Protein 3RY0 (pdb70)

CATH classification: 3.30.429.10

Solvent-accessible surface area: 7923 Å² total; per-residue (Å²): 29,53,0,101,1,34,3,47,90,77,78,39,105,134,49,35,71,43,0,18,117,16,0,24,35,10,0,64,133,29,13,55,12,87,80,151,42,15,156,39,75,45,65,81,27,27,28,104,182,42,126,70,75,66,95,12,18,28,97,93,142,84,76,116,166,30,73,4,109,0,24,2,45,82,77,76,41,112,131,51,48,70,37,0,20,133,23,0,17,48,9,0,71,134,30,11,59,8,90,70,160,42,15,161,42,101,42,71,70,20,31,22,106,180,62,119,72,77,68,98,10,21,27,88,104,161,93,102

InterPro domains:
  IPR004370 4-oxalocrotonate tautomerase-like domain [PF01361] (2-60)
  IPR014347 Tautomerase/MIF superfamily [G3DSA:3.30.429.10] (2-66)
  IPR014347 Tautomerase/MIF superfamily [SSF55331] (2-62)

Organism: Streptomyces achromogenes (NCBI:txid67255)

Sequence (128 aa):
PLIRVTLLEGRSPQEVAALGEALTAAAHETLGTPVEAVRVIVEETPPERWFVGGRSVAERRASPSPLIRVTLLEGRSPQEVAALGEALTAAAHETLGTPVEAVRVIVEETPPERWFVGGRSVAERRAS

Nearest PDB structures (foldseek):
  3ry0-assembly1_A  TM=1.016E+00  e=5.416E-13  Streptomyces achromogenes
  8t9o-assemb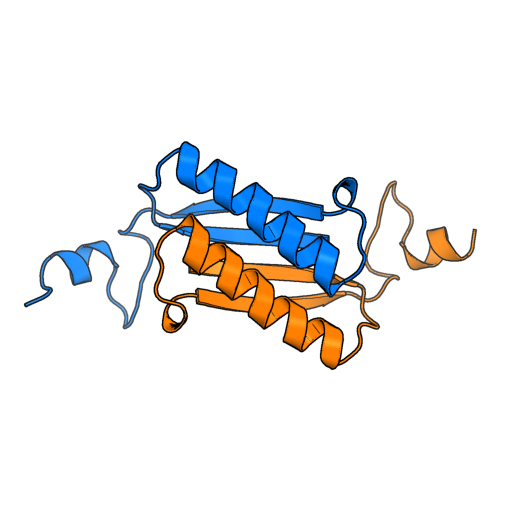ly2_J  TM=9.782E-01  e=1.112E-06  Herbaspirillum
  4fdx-assembly1_B  TM=9.982E-01  e=2.690E-06  Methylibium petroleiphilum PM1
  6ogm-assembly2_G  TM=9.921E-01  e=1.916E-06  Burkholderia lata
  8t9o-assembly1_A  TM=9.929E-01  e=3.298E-06  Herbaspirillum

B-factor: mean 21.15, std 10.04, range [8.83, 83.64]

Structure (mmCIF, N/CA/C/O backbone):
data_3RY0
#
_entry.id   3RY0
#
_cell.length_a   117.637
_cell.length_b   117.637
_cell.length_c   117.637
_cell.angle_alpha   90.00
_cell.angle_beta   90.00
_cell.angle_gamma   90.00
#
_symmetry.space_group_name_H-M   'I 41 3 2'
#
loop_
_entity.id
_entity.type
_entity.pdbx_description
1 polymer 'Putative tautomerase'
2 water water
#
loop_
_atom_site.group_PDB
_atom_site.id
_atom_site.type_symbol
_atom_site.label_atom_id
_atom_site.label_alt_id
_atom_site.label_comp_id
_atom_site.label_asym_id
_atom_site.label_entity_id
_atom_site.label_seq_id
_atom_site.pdbx_PDB_ins_code
_atom_site.Cartn_x
_atom_site.Cartn_y
_atom_site.Cartn_z
_atom_site.occupancy
_atom_site.B_iso_or_equiv
_atom_site.auth_seq_id
_atom_site.auth_comp_id
_atom_site.auth_asym_id
_atom_site.auth_atom_id
_atom_site.pdbx_PDB_model_num
ATOM 1 N N . PRO A 1 1 ? -4.785 15.556 0.740 1.00 19.24 1 PRO A N 1
ATOM 2 C CA . PRO A 1 1 ? -4.343 14.304 1.456 1.00 17.01 1 PRO A CA 1
ATOM 3 C C . PRO A 1 1 ? -4.851 13.061 0.750 1.00 14.16 1 PRO A C 1
ATOM 4 O O . PRO A 1 1 ? -5.824 13.100 -0.034 1.00 15.14 1 PRO A O 1
ATOM 8 N N . LEU A 1 2 ? -4.249 11.894 1.041 1.00 12.17 2 LEU A N 1
ATOM 9 C CA . LEU A 1 2 ? -4.585 10.622 0.490 1.00 12.31 2 LEU A CA 1
ATOM 10 C C . LEU A 1 2 ? -5.061 9.695 1.571 1.00 12.43 2 LEU A C 1
ATOM 11 O O . LEU A 1 2 ? -4.332 9.485 2.570 1.00 14.21 2 LEU A O 1
ATOM 16 N N . ILE A 1 3 ? -6.215 9.140 1.397 1.00 9.74 3 ILE A N 1
ATOM 17 C CA . ILE A 1 3 ? -6.779 8.202 2.376 1.00 11.29 3 ILE A CA 1
ATOM 18 C C . ILE A 1 3 ? -6.886 6.817 1.735 1.00 11.81 3 ILE A C 1
ATOM 19 O O . ILE A 1 3 ? -7.618 6.662 0.725 1.00 13.84 3 ILE A O 1
ATOM 24 N N . ARG A 1 4 ? -6.164 5.821 2.229 1.00 11.03 4 ARG A N 1
ATOM 25 C CA . ARG A 1 4 ? -6.206 4.473 1.640 1.00 11.08 4 ARG A CA 1
ATOM 26 C C . ARG A 1 4 ? -6.912 3.611 2.648 1.00 11.21 4 ARG A C 1
ATOM 27 O O . ARG A 1 4 ? -6.416 3.459 3.777 1.00 12.22 4 ARG A O 1
ATOM 35 N N . VAL A 1 5 ? -8.004 2.976 2.236 1.00 11.21 5 VAL A N 1
ATOM 36 C CA . VAL A 1 5 ? -8.777 2.151 3.147 1.00 11.44 5 VAL A CA 1
ATOM 37 C C . VAL A 1 5 ? -8.586 0.698 2.737 1.00 11.81 5 VAL A C 1
ATOM 38 O O . VAL A 1 5 ? -8.697 0.363 1.522 1.00 14.36 5 VAL A O 1
ATOM 42 N N . THR A 1 6 ? -8.364 -0.177 3.719 1.00 12.01 6 THR A N 1
ATOM 43 C CA . THR A 1 6 ? -8.337 -1.605 3.411 1.00 11.91 6 THR A CA 1
ATOM 44 C C . THR A 1 6 ? -9.541 -2.269 4.140 1.00 11.81 6 THR A C 1
ATOM 45 O O . THR A 1 6 ? -9.620 -2.166 5.358 1.00 11.18 6 THR A O 1
ATOM 49 N N . LEU A 1 7 ? -10.380 -2.896 3.350 1.00 13.94 7 LEU A N 1
ATOM 50 C CA . LEU A 1 7 ? -11.621 -3.516 3.845 1.00 14.84 7 LEU A CA 1
ATOM 51 C C . LEU A 1 7 ? -11.683 -4.907 3.460 1.00 15.87 7 LEU A C 1
ATOM 52 O O . LEU A 1 7 ? -11.190 -5.237 2.421 1.00 14.91 7 LEU A O 1
ATOM 57 N N . LEU A 1 8 ? -12.375 -5.771 4.203 1.00 15.47 8 LEU A N 1
ATOM 58 C CA . LEU A 1 8 ? -12.728 -7.104 3.658 1.00 16.00 8 LEU A CA 1
ATOM 59 C C . LEU A 1 8 ? -13.671 -7.001 2.521 1.00 19.61 8 LEU A C 1
ATOM 60 O O . LEU A 1 8 ? -14.617 -6.123 2.558 1.00 19.85 8 LEU A O 1
ATOM 65 N N . GLU A 1 9 ? -13.538 -7.912 1.565 1.00 19.52 9 GLU A N 1
ATOM 66 C CA . GLU A 1 9 ? -14.531 -8.135 0.524 1.00 21.94 9 GLU A CA 1
ATOM 67 C C . GLU A 1 9 ? -15.929 -8.31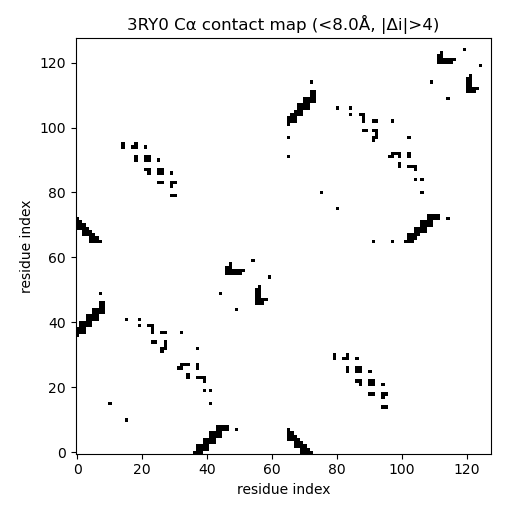0 1.110 1.00 23.53 9 GLU A C 1
ATOM 68 O O . GLU A 1 9 ? -16.135 -8.784 2.205 1.00 23.76 9 GLU A O 1
ATOM 74 N N . GLY A 1 10 ? -16.859 -7.886 0.268 1.00 25.32 10 GLY A N 1
ATOM 75 C CA . GLY A 1 10 ? -18.247 -8.187 0.463 1.00 28.64 10 GLY A CA 1
ATOM 76 C C . GLY A 1 10 ? -19.076 -6.983 0.874 1.00 28.35 10 GLY A C 1
ATOM 77 O O . GLY A 1 10 ? -20.236 -7.193 1.287 1.00 30.06 10 GLY A O 1
ATOM 78 N N . ARG A 1 11 ? -18.542 -5.747 0.844 1.00 28.59 11 ARG A N 1
ATOM 79 C CA . ARG A 1 11 ? -19.403 -4.585 1.228 1.00 28.00 11 ARG A CA 1
ATOM 80 C C . ARG A 1 11 ? -20.209 -4.238 0.035 1.00 23.91 11 ARG A C 1
ATOM 81 O O . ARG A 1 11 ? -19.794 -4.449 -1.116 1.00 25.97 11 ARG A O 1
ATOM 89 N N . SER A 1 12 ? -21.378 -3.633 0.241 1.00 22.49 12 SER A N 1
ATOM 90 C CA . SER A 1 12 ? -22.142 -3.298 -0.908 1.00 20.92 12 SER A CA 1
ATOM 91 C C . SER A 1 12 ? -21.564 -2.087 -1.626 1.00 20.85 12 SER A C 1
ATOM 92 O O . SER A 1 12 ? -20.839 -1.238 -0.990 1.00 18.62 12 SER A O 1
ATOM 95 N N . PRO A 1 13 ? -21.919 -1.940 -2.878 1.00 21.84 13 PRO A N 1
ATOM 96 C CA . PRO A 1 13 ? -21.513 -0.738 -3.597 1.00 21.57 13 PRO A CA 1
ATOM 97 C C . PRO A 1 13 ? -22.011 0.532 -2.893 1.00 20.72 13 PRO A C 1
ATOM 98 O O . PRO A 1 13 ? -21.333 1.575 -2.855 1.00 19.05 13 PRO A O 1
ATOM 102 N N . GLN A 1 14 ? -23.182 0.479 -2.273 1.00 18.93 14 GLN A N 1
ATOM 103 C CA . GLN A 1 14 ? -23.727 1.699 -1.702 1.00 20.22 14 GLN A CA 1
ATOM 104 C C . GLN A 1 14 ? -22.917 2.069 -0.448 1.00 15.91 14 GLN A C 1
ATOM 105 O O . GLN A 1 14 ? -22.686 3.227 -0.165 1.00 15.89 14 GLN A O 1
ATOM 111 N N . GLU A 1 15 ? -22.527 1.065 0.354 1.00 15.98 15 GLU A N 1
ATOM 112 C CA . GLU A 1 15 ? -21.748 1.316 1.541 1.00 14.38 15 GLU A CA 1
ATOM 113 C C . G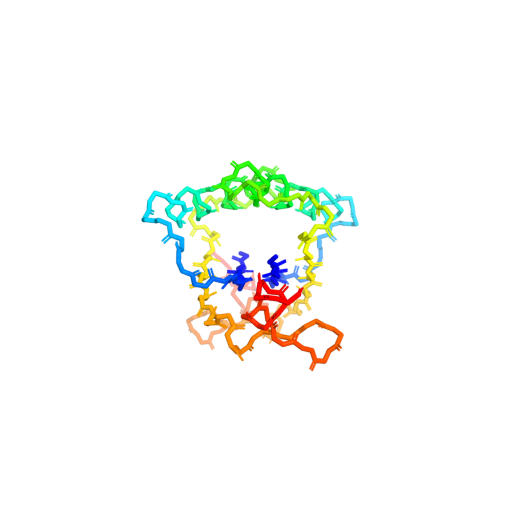LU A 1 15 ? -20.362 1.896 1.121 1.00 14.27 15 GLU A C 1
ATOM 114 O O . GLU A 1 15 ? -19.896 2.814 1.791 1.00 14.54 15 GLU A O 1
ATOM 120 N N . VAL A 1 16 ? -19.753 1.322 0.077 1.00 14.00 16 VAL A N 1
ATOM 121 C CA . VAL A 1 16 ? -18.388 1.824 -0.343 1.00 15.42 16 VAL A CA 1
ATOM 122 C C . VAL A 1 16 ? -18.542 3.278 -0.804 1.00 14.27 16 VAL A C 1
ATOM 123 O O . VAL A 1 16 ? -17.716 4.099 -0.413 1.00 12.65 16 VAL A O 1
ATOM 127 N N . ALA A 1 17 ? -19.604 3.628 -1.571 1.00 13.19 17 ALA A N 1
ATOM 128 C CA . ALA A 1 17 ? -19.760 4.995 -2.022 1.00 12.60 17 ALA A CA 1
ATOM 129 C C . ALA A 1 17 ? -20.006 5.971 -0.811 1.00 12.88 17 ALA A C 1
ATOM 130 O O . ALA A 1 17 ? -19.472 7.057 -0.728 1.00 12.63 17 ALA A O 1
ATOM 132 N N . ALA A 1 18 ? -20.797 5.510 0.155 1.00 12.95 18 ALA A N 1
ATOM 133 C CA . ALA A 1 18 ? -21.043 6.315 1.336 1.00 13.15 18 ALA A CA 1
ATOM 134 C C . ALA A 1 18 ? -19.790 6.491 2.173 1.00 10.90 18 ALA A C 1
ATOM 135 O O . ALA A 1 18 ? -19.534 7.587 2.694 1.00 12.86 18 ALA A O 1
ATOM 137 N N . LEU A 1 19 ? -18.959 5.438 2.283 1.00 11.51 19 LEU A N 1
ATOM 138 C CA . LEU A 1 19 ? -17.677 5.571 3.002 1.00 10.86 19 LEU A CA 1
ATOM 139 C C . LEU A 1 19 ? -16.747 6.628 2.355 1.00 10.24 19 LEU A C 1
ATOM 140 O O . LEU A 1 19 ? -16.135 7.403 3.058 1.00 10.73 19 LEU A O 1
ATOM 145 N N . GLY A 1 20 ? -16.634 6.560 1.014 1.00 11.02 20 GLY A N 1
ATOM 146 C CA . GLY A 1 20 ? -15.786 7.528 0.350 1.00 11.17 20 GLY A CA 1
ATOM 147 C C . GLY A 1 20 ? -16.201 8.959 0.663 1.00 10.73 20 GLY A C 1
ATOM 148 O O . GLY A 1 20 ? -15.380 9.817 0.888 1.00 11.46 20 GLY A O 1
ATOM 149 N N . GLU A 1 21 ? -17.517 9.203 0.581 1.00 12.28 21 GLU A N 1
ATOM 150 C CA . GLU A 1 21 ? -18.006 10.536 0.919 1.00 13.19 21 GLU A CA 1
ATOM 151 C C . GLU A 1 21 ? -17.784 10.940 2.362 1.00 12.86 21 GLU A C 1
ATOM 152 O O . GLU A 1 21 ? -17.293 12.048 2.633 1.00 13.23 21 GLU A O 1
ATOM 158 N N . ALA A 1 22 ? -18.024 10.004 3.281 1.00 11.75 22 ALA A N 1
ATOM 159 C CA . ALA A 1 22 ? -17.908 10.346 4.675 1.00 11.74 22 ALA A CA 1
ATOM 160 C C . ALA A 1 22 ? -16.511 10.526 5.196 1.00 11.49 22 ALA A C 1
ATOM 161 O O . ALA A 1 22 ? -16.191 11.417 5.993 1.00 11.47 22 ALA A O 1
ATOM 163 N N . LEU A 1 23 ? -15.579 9.724 4.630 1.00 10.70 23 LEU A N 1
ATOM 164 C CA . LEU A 1 23 ? -14.152 9.949 4.983 1.00 11.89 23 LEU A CA 1
ATOM 165 C C . LEU A 1 23 ? -13.638 11.288 4.463 1.00 10.27 23 LEU A C 1
ATOM 166 O O . LEU A 1 23 ? -12.894 11.981 5.133 1.00 11.14 23 LEU A O 1
ATOM 171 N N . THR A 1 24 ? -14.154 11.637 3.300 1.00 10.93 24 THR A N 1
ATOM 172 C CA . THR A 1 24 ? -13.782 12.936 2.697 1.00 12.33 24 THR A CA 1
ATOM 173 C C . THR A 1 24 ? -14.338 14.100 3.551 1.00 11.70 24 THR A C 1
ATOM 174 O O . THR A 1 24 ? -13.578 15.041 3.799 1.00 12.73 24 THR A O 1
ATOM 178 N N . ALA A 1 25 ? -15.615 13.975 3.997 1.00 11.79 25 ALA A N 1
ATOM 179 C CA . ALA A 1 25 ? -16.155 15.050 4.860 1.00 11.77 25 ALA A CA 1
ATOM 180 C C . ALA A 1 25 ? -15.383 15.164 6.145 1.00 13.08 25 ALA A C 1
ATOM 181 O O . ALA A 1 25 ? -15.041 16.284 6.592 1.00 13.05 25 ALA A O 1
ATOM 183 N N . ALA A 1 26 ? -14.948 14.046 6.708 1.00 12.42 26 ALA A N 1
ATOM 184 C CA . ALA A 1 26 ? -14.209 14.052 7.949 1.00 13.33 26 ALA A CA 1
ATOM 185 C C . ALA A 1 26 ? -12.891 14.760 7.749 1.00 15.19 26 ALA A C 1
ATOM 186 O O . ALA A 1 26 ? -12.464 15.571 8.575 1.00 15.61 26 ALA A O 1
ATOM 188 N N . ALA A 1 27 ? -12.146 14.477 6.650 1.00 12.70 27 ALA A N 1
ATOM 189 C CA . ALA A 1 27 ? -10.871 15.178 6.404 1.00 13.81 27 ALA A CA 1
ATOM 190 C C . ALA A 1 27 ? -11.165 16.687 6.152 1.00 12.74 27 ALA A C 1
ATOM 191 O O . ALA A 1 27 ? -10.389 17.547 6.684 1.00 12.89 27 ALA A O 1
ATOM 193 N N . HIS A 1 28 ? -12.218 16.986 5.399 1.00 13.17 28 HIS A N 1
ATOM 194 C CA . HIS A 1 28 ? -12.544 18.430 5.188 1.00 15.12 28 HIS A CA 1
ATOM 195 C C . HIS A 1 28 ? -12.779 19.189 6.449 1.00 15.46 28 HIS A C 1
ATOM 196 O O . HIS A 1 28 ? -12.171 20.261 6.648 1.00 15.84 28 HIS A O 1
ATOM 203 N N . GLU A 1 29 ? -13.599 18.636 7.340 1.00 15.09 29 GLU A N 1
ATOM 204 C CA . GLU A 1 29 ? -13.921 19.400 8.565 1.00 15.49 29 GLU A CA 1
ATOM 205 C C . GLU A 1 29 ? -12.779 19.472 9.497 1.00 16.93 29 GLU A C 1
ATOM 206 O O . GLU A 1 29 ? -12.605 20.540 10.175 1.00 20.13 29 GLU A O 1
ATOM 212 N N . THR A 1 30 ? -11.948 18.457 9.683 1.00 13.94 30 THR A N 1
ATOM 213 C CA . THR A 1 30 ? -10.937 18.489 10.673 1.00 13.89 30 THR A CA 1
ATOM 214 C C . THR A 1 30 ? -9.636 19.167 10.216 1.00 16.72 30 THR A C 1
ATOM 215 O O . THR A 1 30 ? -8.841 19.688 11.043 1.00 16.71 30 THR A O 1
ATOM 219 N N . LEU A 1 31 ? -9.351 19.072 8.930 1.00 15.62 31 LEU A N 1
ATOM 220 C CA . LEU A 1 31 ? -8.126 19.672 8.431 1.00 17.04 31 LEU A CA 1
ATOM 221 C C . LEU A 1 31 ? -8.404 21.008 7.723 1.00 16.15 31 LEU A C 1
ATOM 222 O O . LEU A 1 31 ? -7.421 21.717 7.457 1.00 20.28 31 LEU A O 1
ATOM 227 N N . GLY A 1 32 ? -9.588 21.273 7.238 1.00 15.09 32 GLY A N 1
ATOM 228 C CA . GLY A 1 32 ? -9.809 22.520 6.455 1.00 18.14 32 GLY A CA 1
ATOM 229 C C . GLY A 1 32 ? -9.541 22.266 4.961 1.00 20.89 32 GLY A C 1
ATOM 230 O O . GLY A 1 32 ? -9.868 23.124 4.098 1.00 23.99 32 GLY A O 1
ATOM 231 N N . THR A 1 33 ? -9.048 21.097 4.610 1.00 20.66 33 THR A N 1
ATOM 232 C CA . THR A 1 33 ? -8.640 20.824 3.228 1.00 21.15 33 THR A CA 1
ATOM 233 C C . THR A 1 33 ? -9.912 20.886 2.351 1.00 18.85 33 THR A C 1
ATOM 234 O O . THR A 1 33 ? -10.952 20.302 2.656 1.00 18.31 33 THR A O 1
ATOM 238 N N . PRO A 1 34 ? -9.879 21.542 1.184 1.00 17.80 34 PRO A N 1
ATOM 239 C CA . PRO A 1 34 ? -11.012 21.501 0.280 1.00 18.33 34 PRO A CA 1
ATOM 240 C C . PRO A 1 34 ? -11.382 20.060 -0.148 1.00 16.58 34 PRO A C 1
ATOM 241 O O . PRO A 1 34 ? -10.425 19.243 -0.311 1.00 16.56 34 PRO A O 1
ATOM 245 N N . VAL A 1 35 ? -12.646 19.706 -0.290 1.00 16.65 35 VAL A N 1
ATOM 246 C CA . VAL A 1 35 ? -12.982 18.329 -0.661 1.00 18.41 35 VAL A CA 1
ATOM 247 C C . VAL A 1 35 ? -12.306 17.849 -1.909 1.00 17.38 35 VAL A C 1
ATOM 248 O O . VAL A 1 35 ? -11.864 16.689 -2.003 1.00 17.06 35 VAL A O 1
ATOM 252 N N . GLU A 1 36 ? -12.080 18.727 -2.868 1.00 18.05 36 GLU A N 1
ATOM 253 C CA . GLU A 1 36 ? -11.500 18.334 -4.120 1.00 18.08 36 GLU A CA 1
ATOM 254 C C . GLU A 1 36 ? -10.005 17.988 -3.955 1.00 17.71 36 GLU A C 1
ATOM 255 O O . GLU A 1 36 ? -9.386 17.394 -4.908 1.00 21.16 36 GLU A O 1
ATOM 261 N N . ALA A 1 37 ? -9.388 18.354 -2.843 1.00 17.00 37 ALA A N 1
ATOM 262 C CA . ALA A 1 37 ? -8.006 17.977 -2.591 1.00 16.28 37 ALA A CA 1
ATOM 263 C C . ALA A 1 37 ? -7.881 16.651 -1.860 1.00 16.35 37 ALA A C 1
ATOM 264 O O . ALA A 1 37 ? -6.736 16.196 -1.579 1.00 17.92 37 ALA A O 1
ATOM 266 N N . VAL A 1 38 ? -9.020 16.035 -1.472 1.00 13.40 38 VAL A N 1
ATOM 267 C CA . VAL A 1 38 ? -8.968 14.723 -0.761 1.00 12.46 38 VAL A CA 1
ATOM 268 C C . VAL A 1 38 ? -9.248 13.611 -1.724 1.00 11.79 38 VAL A C 1
ATOM 269 O O . VAL A 1 38 ? -10.226 13.632 -2.466 1.00 11.80 38 VAL A O 1
ATOM 273 N N . ARG A 1 39 ? -8.273 12.671 -1.719 1.00 11.16 39 ARG A N 1
ATOM 274 C CA . ARG A 1 39 ? -8.444 11.450 -2.504 1.00 10.89 39 ARG A CA 1
ATOM 275 C C . ARG A 1 39 ? -8.602 10.249 -1.608 1.00 11.24 39 ARG A C 1
ATOM 276 O O . ARG A 1 39 ? -7.888 10.158 -0.576 1.00 12.58 39 ARG A O 1
ATOM 284 N N . VAL A 1 40 ? -9.490 9.343 -1.950 1.00 10.15 40 VAL A N 1
ATOM 285 C CA . VAL A 1 40 ? -9.688 8.102 -1.194 1.00 11.21 40 VAL A CA 1
ATOM 286 C C . VAL A 1 40 ? -9.564 6.961 -2.149 1.00 11.38 40 VAL A C 1
ATOM 287 O O . VAL A 1 40 ? -10.228 6.926 -3.245 1.00 12.17 40 VAL A O 1
ATOM 291 N N . ILE A 1 41 ? -8.774 5.942 -1.784 1.00 11.89 41 ILE A N 1
ATOM 292 C CA . ILE A 1 41 ? -8.660 4.720 -2.547 1.00 12.78 41 ILE A CA 1
ATOM 293 C C . ILE A 1 41 ? -9.146 3.565 -1.620 1.00 11.42 41 ILE A C 1
ATOM 294 O O . ILE A 1 41 ? -8.624 3.437 -0.475 1.00 11.85 41 ILE A O 1
ATOM 299 N N . VAL A 1 42 ? -10.099 2.793 -2.067 1.00 12.11 42 VAL A N 1
ATOM 300 C CA . VAL A 1 42 ? -10.663 1.708 -1.249 1.00 12.69 42 VAL A CA 1
ATOM 301 C C . VAL A 1 42 ? -10.163 0.419 -1.827 1.00 14.61 42 VAL A C 1
ATOM 302 O O . VAL A 1 42 ? -10.466 0.107 -3.015 1.00 15.95 42 VAL A O 1
ATOM 306 N N . GLU A 1 43 ? -9.468 -0.384 -1.012 1.00 12.47 43 GLU A N 1
ATOM 307 C CA . GLU A 1 43 ? -8.943 -1.685 -1.483 1.00 15.73 43 GLU A CA 1
ATOM 308 C C . GLU A 1 43 ? -9.747 -2.761 -0.708 1.00 15.56 43 GLU A C 1
ATOM 309 O O . GLU A 1 43 ? -10.096 -2.564 0.475 1.00 16.28 43 GLU A O 1
ATOM 315 N N . GLU A 1 44 ? -10.106 -3.862 -1.372 1.00 15.72 44 GLU A N 1
ATOM 316 C CA . GLU A 1 44 ? -10.902 -4.957 -0.785 1.00 16.12 44 GLU A CA 1
ATOM 317 C C . GLU A 1 44 ? -9.955 -6.165 -0.784 1.00 17.77 44 GLU A C 1
ATOM 318 O O . GLU A 1 44 ? -9.238 -6.480 -1.767 1.00 21.11 44 GLU A O 1
ATOM 324 N N . THR A 1 45 ? -9.919 -6.844 0.353 1.00 14.49 45 THR A N 1
ATOM 325 C CA . THR A 1 45 ? -9.082 -7.985 0.558 1.00 14.13 45 THR A CA 1
ATOM 326 C C . THR A 1 45 ? -9.988 -9.222 0.783 1.00 13.70 45 THR A C 1
ATOM 327 O O . THR A 1 45 ? -10.900 -9.161 1.626 1.00 14.02 45 THR A O 1
ATOM 331 N N . PRO A 1 46 ? -9.698 -10.353 0.105 1.00 12.45 46 PRO A N 1
ATOM 332 C CA . PRO A 1 46 ? -10.515 -11.548 0.376 1.00 14.29 46 PRO A CA 1
ATOM 333 C C . PRO A 1 46 ? -10.187 -12.069 1.757 1.00 13.64 46 PRO A C 1
ATOM 334 O O . PRO A 1 46 ? -9.042 -11.897 2.267 1.00 11.86 46 PRO A O 1
ATOM 338 N N . PRO A 1 47 ? -11.149 -12.755 2.408 1.00 12.91 47 PRO A N 1
ATOM 339 C CA . PRO A 1 47 ? -10.922 -13.148 3.793 1.00 13.03 47 PRO A CA 1
ATOM 340 C C . PRO A 1 47 ? -9.853 -14.234 4.020 1.00 13.35 47 PRO A C 1
ATOM 341 O O . PRO A 1 47 ? -9.391 -14.373 5.151 1.00 14.09 47 PRO A O 1
ATOM 345 N N . GLU A 1 48 ? -9.436 -14.894 2.951 1.00 13.13 48 GLU A N 1
ATOM 346 C CA . GLU A 1 48 ? -8.357 -15.887 3.023 1.00 14.21 48 GLU A CA 1
ATOM 347 C C . GLU A 1 48 ? -7.030 -15.203 3.053 1.00 14.25 48 GLU A C 1
ATOM 348 O O . GLU A 1 48 ? -6.016 -15.840 3.347 1.00 15.92 48 GLU A O 1
ATOM 354 N N . ARG A 1 49 ? -6.981 -13.878 2.800 1.00 12.58 49 ARG A N 1
ATOM 355 C CA . ARG A 1 49 ? -5.709 -13.161 2.701 1.00 12.98 49 ARG A CA 1
ATOM 356 C C . ARG A 1 49 ? -5.580 -12.113 3.764 1.00 10.64 49 ARG A C 1
ATOM 357 O O . ARG A 1 49 ? -4.634 -11.272 3.743 1.00 13.27 49 ARG A O 1
ATOM 365 N N . TRP A 1 50 ? -6.420 -12.129 4.791 1.00 11.11 50 TRP A N 1
ATOM 366 C CA . TRP A 1 50 ? -6.396 -11.216 5.938 1.00 10.03 50 TRP A CA 1
ATOM 367 C C . TRP A 1 50 ? -6.244 -12.060 7.123 1.00 10.71 50 TRP A C 1
ATOM 368 O O . TRP A 1 50 ? -7.126 -12.939 7.347 1.00 11.22 50 TRP A O 1
ATOM 379 N N . PHE A 1 51 ? -5.195 -11.880 7.901 1.00 10.53 51 PHE A N 1
ATOM 380 C CA . PHE A 1 51 ? -4.929 -12.734 9.136 1.00 9.07 51 PHE A CA 1
ATOM 381 C C . PHE A 1 51 ? -4.951 -11.875 10.383 1.00 10.79 51 PHE A C 1
ATOM 382 O O . PHE A 1 51 ? -4.476 -10.745 10.413 1.00 11.19 51 PHE A O 1
ATOM 390 N N . VAL A 1 52 ? -5.552 -12.470 11.450 1.00 11.32 52 VAL A N 1
ATOM 391 C CA . VAL A 1 52 ? -5.476 -11.950 12.800 1.00 12.72 52 VAL A CA 1
ATOM 392 C C . VAL A 1 52 ? -5.140 -13.146 13.685 1.00 13.32 52 VAL A C 1
ATOM 393 O O . VAL A 1 52 ? -5.688 -14.215 13.521 1.00 12.92 52 VAL A O 1
ATOM 397 N N . GLY A 1 53 ? -4.155 -12.915 14.545 1.00 12.52 53 GLY A N 1
ATOM 398 C CA . GLY A 1 53 ? -3.753 -14.047 15.387 1.00 15.01 53 GLY A CA 1
ATOM 399 C C . GLY A 1 53 ? -3.187 -15.190 14.615 1.00 14.35 53 GLY A C 1
ATOM 400 O O . GLY A 1 53 ? -3.256 -16.344 15.076 1.00 15.82 53 GLY A O 1
ATOM 401 N N . GLY A 1 54 ? -2.661 -14.969 13.412 1.00 13.10 54 GLY A N 1
ATOM 402 C CA . GLY A 1 54 ? -2.106 -15.975 12.569 1.00 13.12 54 GLY A CA 1
ATOM 403 C C . GLY A 1 54 ? -3.030 -16.858 11.826 1.00 12.72 54 GLY A C 1
ATOM 404 O O . GLY A 1 54 ? -2.593 -17.730 11.060 1.00 14.28 54 GLY A O 1
ATOM 405 N N . ARG A 1 55 ? -4.332 -16.556 11.929 1.00 13.08 55 ARG A N 1
ATOM 406 C CA . ARG A 1 55 ? -5.335 -17.286 11.193 1.00 14.02 55 ARG A CA 1
ATOM 407 C C . ARG A 1 55 ? -6.144 -16.380 10.301 1.00 11.57 55 ARG A C 1
ATOM 408 O O . ARG A 1 55 ? -6.384 -15.213 10.656 1.00 12.86 55 ARG A O 1
ATOM 416 N N . SER A 1 56 ? -6.544 -16.878 9.154 1.00 12.16 56 SER A N 1
ATOM 417 C CA . SER A 1 56 ? -7.249 -15.988 8.201 1.00 12.72 56 SER A CA 1
ATOM 418 C C . SER A 1 56 ? -8.623 -15.690 8.693 1.00 14.58 56 SER A C 1
ATOM 419 O O . SER A 1 56 ? -9.205 -16.455 9.532 1.00 14.04 56 SER A O 1
ATOM 422 N N . VAL A 1 57 ? -9.212 -14.573 8.309 1.00 13.18 57 VAL A N 1
ATOM 423 C CA . VAL A 1 57 ? -10.642 -14.238 8.600 1.00 13.88 57 VAL A CA 1
ATOM 424 C C . VAL A 1 57 ? -11.523 -15.386 8.151 1.00 15.18 57 VAL A C 1
ATOM 425 O O . VAL A 1 57 ? -12.455 -15.732 8.884 1.00 15.50 57 VAL A O 1
ATOM 429 N N . ALA A 1 58 ? -11.237 -15.988 7.027 1.00 14.90 58 ALA A N 1
ATOM 430 C CA . ALA A 1 58 ? -12.048 -17.151 6.588 1.00 16.35 58 ALA A CA 1
ATOM 431 C C . ALA A 1 58 ? -12.003 -18.226 7.637 1.00 18.22 58 ALA A C 1
ATOM 432 O O . ALA A 1 58 ? -13.105 -18.760 7.973 1.00 22.01 58 ALA A O 1
ATOM 434 N N . GLU A 1 59 ? -10.817 -18.559 8.143 1.00 18.15 59 GLU A N 1
ATOM 435 C CA . GLU A 1 59 ? -10.652 -19.697 9.182 1.00 18.62 59 GLU A CA 1
ATOM 436 C C . GLU A 1 59 ? -11.339 -19.312 10.477 1.00 21.95 59 GLU A C 1
ATOM 437 O O . GLU A 1 59 ? -12.088 -20.156 11.068 1.00 21.95 59 GLU A O 1
ATOM 443 N N . ARG A 1 60 ? -11.224 -18.070 10.914 1.00 21.06 60 ARG A N 1
ATOM 444 C CA . ARG A 1 60 ? -11.816 -17.543 12.177 1.00 22.09 60 ARG A CA 1
ATOM 445 C C . ARG A 1 60 ? -13.374 -17.557 12.086 1.00 25.01 60 ARG A C 1
ATOM 446 O O . ARG A 1 60 ? -14.103 -17.841 13.117 1.00 26.76 60 ARG A O 1
ATOM 454 N N . ARG A 1 61 ? -13.914 -17.290 10.902 1.00 25.30 61 ARG A N 1
ATOM 455 C CA . ARG A 1 61 ? -15.347 -17.362 10.612 1.00 25.91 61 ARG A CA 1
ATOM 456 C C . ARG A 1 61 ? -15.793 -18.814 10.677 1.00 26.48 61 ARG A C 1
ATOM 457 O O . ARG A 1 61 ? -16.909 -19.109 11.169 1.00 27.87 61 ARG A O 1
ATOM 465 N N . ALA A 1 62 ? -14.980 -19.756 10.239 1.00 26.12 62 ALA A N 1
ATOM 466 C CA . ALA A 1 62 ? -15.428 -21.176 10.243 1.00 25.76 62 ALA A CA 1
ATOM 467 C C . ALA A 1 62 ? -15.461 -21.836 11.589 1.00 25.41 62 ALA A C 1
ATOM 468 O O . ALA A 1 62 ? -16.088 -22.891 11.743 1.00 25.74 62 ALA A O 1
ATOM 470 N N . SER A 1 63 ? -14.872 -21.198 12.585 1.00 22.67 63 SER A N 1
ATOM 471 C CA . SER A 1 63 ? -14.957 -21.715 13.948 1.00 22.89 63 SER A CA 1
ATOM 472 C C . SER A 1 63 ? -15.310 -20.544 14.919 1.00 19.60 63 SER A C 1
ATOM 473 O O . SER A 1 63 ? -14.422 -20.240 15.706 1.00 20.34 63 SER A O 1
ATOM 476 N N . PRO A 1 64 ? -16.510 -19.895 14.899 1.00 22.40 64 PRO A N 1
ATOM 477 C CA . PRO A 1 64 ? -16.614 -18.728 15.858 1.00 23.23 64 PRO A CA 1
ATOM 478 C C . PRO A 1 64 ? -17.242 -19.033 17.263 1.00 22.25 64 PRO A C 1
ATOM 479 O O . PRO A 1 64 ? -17.283 -18.102 18.152 1.00 21.10 64 PRO A O 1
ATOM 483 N N . SER A 1 65 ? -17.619 -20.296 17.492 1.00 21.90 65 SER A N 1
ATOM 484 C CA . SER A 1 65 ? -18.395 -20.625 18.719 1.00 20.65 65 SER A CA 1
ATOM 485 C C . SER A 1 65 ? -17.461 -21.420 19.620 1.00 20.90 65 SER A C 1
ATOM 486 O O . SER A 1 65 ? -16.221 -21.500 19.432 1.00 18.32 65 SER A O 1
ATOM 490 N N . PRO B 1 1 ? -11.656 -2.433 9.882 1.00 20.43 1 PRO B N 1
ATOM 491 C CA . PRO B 1 1 ? -11.307 -1.720 8.676 1.00 17.67 1 PRO B CA 1
ATOM 492 C C . PRO B 1 1 ? -9.990 -0.986 8.973 1.00 13.72 1 PRO B C 1
ATOM 493 O O . PRO B 1 1 ? -9.815 -0.592 10.135 1.00 14.04 1 PRO B O 1
ATOM 497 N N . LEU B 1 2 ? -9.090 -0.898 8.023 1.00 11.68 2 LEU B N 1
ATOM 498 C CA . LEU B 1 2 ? -7.798 -0.222 8.242 1.00 12.85 2 LEU B CA 1
ATOM 499 C C . LEU B 1 2 ? -7.736 1.028 7.433 1.00 12.31 2 LEU B C 1
ATOM 500 O O . LEU B 1 2 ? -8.226 0.987 6.262 1.00 14.11 2 LEU B O 1
ATOM 505 N N . ILE B 1 3 ? -7.309 2.136 7.957 1.00 11.00 3 ILE B N 1
ATOM 506 C CA . ILE B 1 3 ? -7.305 3.403 7.200 1.00 11.88 3 ILE B CA 1
ATOM 507 C C . ILE B 1 3 ? -5.913 4.006 7.364 1.00 11.62 3 ILE B C 1
ATOM 508 O O . ILE B 1 3 ? -5.416 4.201 8.509 1.00 12.71 3 ILE B O 1
ATOM 513 N N . ARG B 1 4 ? -5.259 4.307 6.252 1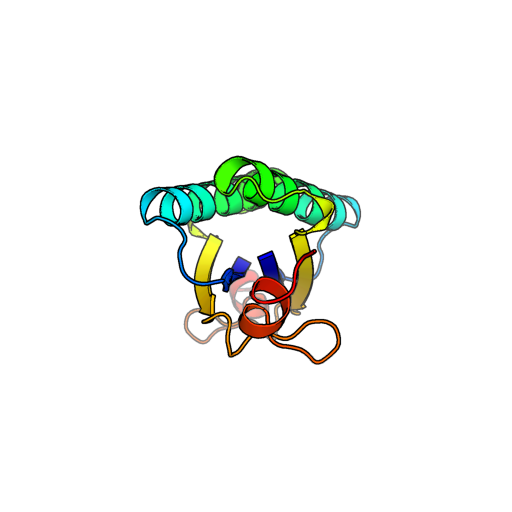.00 10.04 4 ARG B N 1
ATOM 514 C CA . ARG B 1 4 ? -3.981 5.068 6.285 1.00 11.33 4 ARG B CA 1
ATOM 515 C C . ARG B 1 4 ? -4.192 6.414 5.647 1.00 11.87 4 ARG B C 1
ATOM 516 O O . ARG B 1 4 ? -4.622 6.517 4.486 1.00 13.94 4 ARG B O 1
ATOM 524 N N . VAL B 1 5 ? -3.928 7.481 6.361 1.00 11.65 5 VAL B N 1
ATOM 525 C CA . VAL B 1 5 ? -4.025 8.849 5.772 1.00 13.54 5 VAL B CA 1
ATOM 526 C C . VAL B 1 5 ? -2.684 9.465 5.664 1.00 13.10 5 VAL B C 1
ATOM 527 O O . VAL B 1 5 ? -1.919 9.465 6.704 1.00 16.67 5 VAL B O 1
ATOM 531 N N . THR B 1 6 ? -2.310 9.856 4.472 1.00 11.78 6 THR B N 1
ATOM 532 C CA . THR B 1 6 ? -1.000 10.515 4.296 1.00 14.10 6 THR B CA 1
ATOM 533 C C . THR B 1 6 ? -1.341 11.991 4.027 1.00 12.57 6 THR B C 1
ATOM 534 O O . THR B 1 6 ? -2.151 12.298 3.147 1.00 13.21 6 THR B O 1
ATOM 538 N N . LEU B 1 7 ? -0.662 12.833 4.765 1.00 14.07 7 LEU B N 1
ATOM 539 C CA . LEU B 1 7 ? -0.909 14.260 4.620 1.00 15.59 7 LEU B CA 1
ATOM 540 C C . LEU B 1 7 ? 0.403 14.993 4.915 1.00 15.26 7 LEU B C 1
ATOM 541 O O . LEU B 1 7 ? 1.412 14.395 5.355 1.00 16.87 7 LEU B O 1
ATOM 546 N N . LEU B 1 8 ? 0.391 16.286 4.628 1.00 16.09 8 LEU B N 1
ATOM 547 C CA . LEU B 1 8 ? 1.614 17.088 4.838 1.00 17.15 8 LEU B CA 1
ATOM 548 C C . LEU B 1 8 ? 1.943 17.329 6.258 1.00 18.10 8 LEU B C 1
ATOM 549 O O . LEU B 1 8 ? 1.023 17.594 7.087 1.00 19.29 8 LEU B O 1
ATOM 554 N N . GLU B 1 9 ? 3.226 17.332 6.572 1.00 17.74 9 GLU B N 1
ATOM 555 C CA . GLU B 1 9 ? 3.721 17.737 7.890 1.00 22.79 9 GLU B CA 1
ATOM 556 C C . GLU B 1 9 ? 3.234 19.116 8.281 1.00 24.96 9 GLU B C 1
ATOM 557 O O . GLU B 1 9 ? 2.848 19.954 7.427 1.00 26.28 9 GLU B O 1
ATOM 563 N N . GLY B 1 10 ? 3.343 19.355 9.587 1.00 27.76 10 GLY B N 1
ATOM 564 C CA . GLY B 1 10 ? 2.978 20.652 10.163 1.00 30.18 10 GLY B CA 1
ATOM 565 C C . GLY B 1 10 ? 1.595 20.775 10.774 1.00 31.42 10 GLY B C 1
ATOM 566 O O . GLY B 1 10 ? 1.240 21.858 11.197 1.00 33.08 10 GLY B O 1
ATOM 567 N N . ARG B 1 11 ? 0.832 19.685 10.855 1.00 30.43 11 ARG B N 1
ATOM 568 C CA . ARG B 1 11 ? -0.492 19.695 11.475 1.00 30.97 11 ARG B CA 1
ATOM 569 C C . ARG B 1 11 ? -0.397 19.842 12.975 1.00 30.18 11 ARG B C 1
ATOM 570 O O . ARG B 1 11 ? 0.549 19.275 13.586 1.00 30.44 11 ARG B O 1
ATOM 578 N N . SER B 1 12 ? -1.387 20.506 13.602 1.00 28.16 12 SER B N 1
ATOM 579 C CA . SER B 1 12 ? -1.395 20.562 15.038 1.00 28.35 12 SER B CA 1
ATOM 580 C C . SER B 1 12 ? -1.766 19.251 15.726 1.00 30.40 12 SER B C 1
ATOM 581 O O . SER B 1 12 ? -2.421 18.381 15.131 1.00 29.11 12 SER B O 1
ATOM 584 N N . PRO B 1 13 ? -1.465 19.133 17.022 1.00 31.38 13 PRO B N 1
ATOM 585 C CA . PRO B 1 13 ? -1.887 17.909 17.725 1.00 29.95 13 PRO B CA 1
ATOM 586 C C . PRO B 1 13 ? -3.419 17.710 17.776 1.00 29.25 13 PRO B C 1
ATOM 587 O O . PRO B 1 13 ? -3.911 16.597 17.550 1.00 26.81 13 PRO B O 1
ATOM 591 N N . GLN B 1 14 ? -4.141 18.802 17.917 1.00 27.26 14 GLN B N 1
ATOM 592 C CA . GLN B 1 14 ? -5.548 18.846 17.805 1.00 26.73 14 GLN B CA 1
ATOM 593 C C . GLN B 1 14 ? -5.887 18.286 16.438 1.00 21.19 14 GLN B C 1
ATOM 594 O O . GLN B 1 14 ? -6.807 17.498 16.375 1.00 21.46 14 GLN B O 1
ATOM 600 N N . GLU B 1 15 ? -5.252 18.727 15.330 1.00 18.95 15 GLU B N 1
ATOM 601 C CA . GLU B 1 15 ? -5.823 18.332 14.061 1.00 16.24 15 GLU B CA 1
ATOM 602 C C . GLU B 1 15 ? -5.684 16.793 13.839 1.00 13.75 15 GLU B C 1
ATOM 603 O O . GLU B 1 15 ? -6.601 16.125 13.307 1.00 14.83 15 GLU B O 1
ATOM 609 N N . VAL B 1 16 ? -4.525 16.306 14.214 1.00 14.60 16 VAL B N 1
ATOM 610 C CA . VAL B 1 16 ? -4.335 14.865 14.040 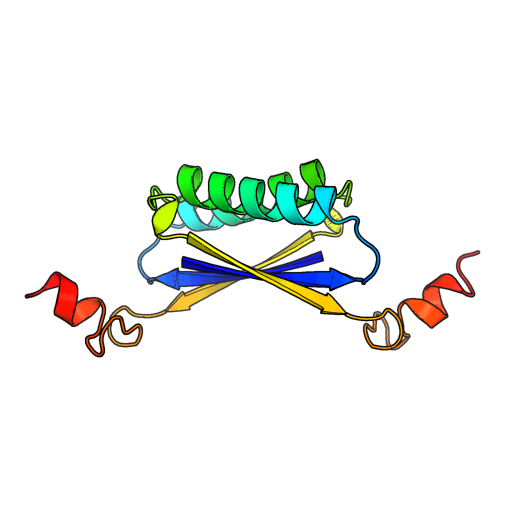1.00 16.27 16 VAL B CA 1
ATOM 611 C C . VAL B 1 16 ? -5.267 14.035 14.891 1.00 14.95 16 VAL B C 1
ATOM 612 O O . VAL B 1 16 ? -5.881 13.019 14.414 1.00 12.91 16 VAL B O 1
ATOM 616 N N . ALA B 1 17 ? -5.400 14.424 16.176 1.00 13.40 17 ALA B N 1
ATOM 617 C CA . ALA B 1 17 ? -6.355 13.728 17.061 1.00 11.93 17 ALA B CA 1
ATOM 618 C C . ALA B 1 17 ? -7.816 13.841 16.548 1.00 12.22 17 ALA B C 1
ATOM 619 O O . ALA B 1 17 ? -8.567 12.874 16.533 1.00 12.20 17 ALA B O 1
ATOM 621 N N . ALA B 1 18 ? -8.205 15.033 16.106 1.00 11.52 18 ALA B N 1
ATOM 622 C CA . ALA B 1 18 ? -9.517 15.189 15.541 1.00 12.77 18 ALA B CA 1
ATOM 623 C C . ALA B 1 18 ? -9.776 14.331 14.326 1.00 11.22 18 ALA B C 1
ATOM 624 O O . ALA B 1 18 ? -10.817 13.703 14.143 1.00 12.14 18 ALA B O 1
ATOM 626 N N . LEU B 1 19 ? -8.744 14.255 13.436 1.00 12.09 19 LEU B N 1
ATOM 627 C CA . LEU B 1 19 ? -8.839 13.466 12.178 1.00 12.40 19 LEU B CA 1
ATOM 628 C C . LEU B 1 19 ? -9.024 11.974 12.546 1.00 11.22 19 LEU B C 1
ATOM 629 O O . LEU B 1 19 ? -9.848 11.302 11.932 1.00 11.81 19 L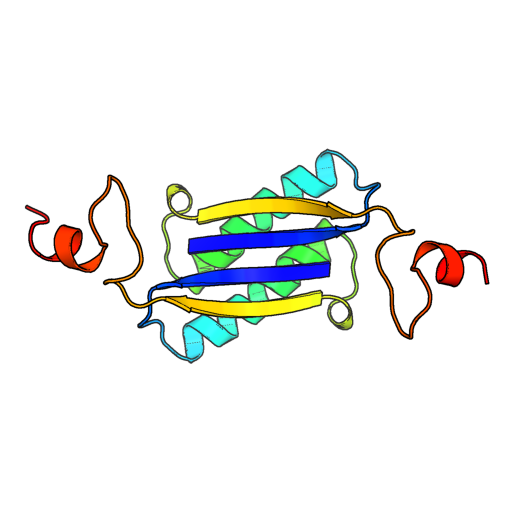EU B O 1
ATOM 634 N N . GLY B 1 20 ? -8.210 11.482 13.502 1.00 10.84 20 GLY B N 1
ATOM 635 C CA . GLY B 1 20 ? -8.372 10.114 13.843 1.00 11.95 20 GLY B CA 1
ATOM 636 C C . GLY B 1 20 ? -9.781 9.769 14.431 1.00 11.20 20 GLY B C 1
ATOM 637 O O . GLY B 1 20 ? -10.409 8.802 14.044 1.00 12.85 20 GLY B O 1
ATOM 638 N N . GLU B 1 21 ? -10.320 10.712 15.257 1.00 12.85 21 GLU B N 1
ATOM 639 C CA . GLU B 1 21 ? -11.718 10.521 15.743 1.00 12.68 21 GLU B CA 1
ATOM 640 C C . GLU B 1 21 ? -12.688 10.551 14.606 1.00 11.37 21 GLU B C 1
ATOM 641 O O . GLU B 1 21 ? -13.611 9.750 14.573 1.00 13.35 21 GLU B O 1
ATOM 647 N N . ALA B 1 22 ? -12.505 11.509 13.660 1.00 11.62 22 ALA B N 1
ATOM 648 C CA . ALA B 1 22 ? -13.583 11.757 12.715 1.00 12.16 22 ALA B CA 1
ATOM 649 C C . ALA B 1 22 ? -13.619 10.666 11.593 1.00 10.78 22 ALA B C 1
ATOM 650 O O . ALA B 1 22 ? -14.671 10.228 11.123 1.00 12.10 22 ALA B O 1
ATOM 652 N N . LEU B 1 23 ? -12.411 10.239 11.205 1.00 11.25 23 LEU B N 1
ATOM 653 C CA . LEU B 1 23 ? -12.385 9.156 10.233 1.00 11.39 23 LEU B CA 1
ATOM 654 C C . LEU B 1 23 ? -12.971 7.855 10.796 1.00 11.13 23 LEU B C 1
ATOM 655 O O . LEU B 1 23 ? -13.656 7.109 10.109 1.00 12.08 23 LEU B O 1
ATOM 660 N N . THR B 1 24 ? -12.765 7.634 12.095 1.00 11.60 24 THR B N 1
ATOM 661 C CA . THR B 1 24 ? -13.297 6.495 12.774 1.00 12.20 24 THR B CA 1
ATOM 662 C C . THR B 1 24 ? -14.816 6.572 12.809 1.00 11.60 24 THR B C 1
ATOM 663 O O . THR B 1 24 ? -15.505 5.595 12.564 1.00 13.11 24 THR B O 1
ATOM 667 N N . ALA B 1 25 ? -15.356 7.747 13.221 1.00 12.45 25 ALA B N 1
ATOM 668 C CA . ALA B 1 25 ? -16.796 7.922 13.143 1.00 13.46 25 ALA B CA 1
ATOM 669 C C . ALA B 1 25 ? -17.369 7.697 11.784 1.00 12.06 25 ALA B C 1
ATOM 670 O O . ALA B 1 25 ? -18.439 6.998 11.652 1.00 14.19 25 ALA B O 1
ATOM 672 N N . ALA B 1 26 ? -16.720 8.167 10.745 1.00 12.97 26 ALA B N 1
ATOM 673 C CA . ALA B 1 26 ? -17.231 7.985 9.379 1.00 13.07 26 ALA B CA 1
ATOM 674 C C . ALA B 1 26 ? -17.328 6.483 8.994 1.00 12.13 26 ALA B C 1
ATOM 675 O O . ALA B 1 26 ? -18.292 6.050 8.368 1.00 13.31 26 ALA B O 1
ATOM 677 N N . ALA B 1 27 ? -16.231 5.729 9.314 1.00 11.16 27 ALA B N 1
ATOM 678 C CA . ALA B 1 27 ? -16.303 4.283 9.064 1.00 13.06 27 ALA B CA 1
ATOM 679 C C . ALA B 1 27 ? -17.391 3.534 9.869 1.00 11.66 27 ALA B C 1
ATOM 680 O O . ALA B 1 27 ? -18.139 2.751 9.305 1.00 12.76 27 ALA B O 1
ATOM 682 N N . HIS B 1 28 ? -17.511 3.934 11.132 1.00 13.43 28 HIS B N 1
ATOM 683 C CA . HIS B 1 28 ? -18.569 3.358 11.978 1.00 13.65 28 HIS B CA 1
ATOM 684 C C . HIS B 1 28 ? -19.987 3.649 11.442 1.00 14.14 28 HIS B C 1
ATOM 685 O O . HIS B 1 28 ? -20.851 2.713 11.292 1.00 15.23 28 HIS B O 1
ATOM 692 N N . GLU B 1 29 ? -20.220 4.896 11.041 1.00 13.14 29 GLU B N 1
ATOM 693 C CA . GLU B 1 29 ? -21.517 5.297 10.550 1.00 14.81 29 GLU B CA 1
ATOM 694 C C . GLU B 1 29 ? -21.878 4.575 9.269 1.00 14.36 29 GLU B C 1
ATOM 695 O O . GLU B 1 29 ? -23.004 4.125 9.061 1.00 17.88 29 GLU B O 1
ATOM 701 N N . THR B 1 30 ? -20.934 4.529 8.288 1.00 11.58 30 THR B N 1
ATOM 702 C CA . THR B 1 30 ? -21.238 4.063 6.950 1.00 13.10 30 THR B CA 1
ATOM 703 C C . THR B 1 30 ? -21.152 2.570 6.747 1.00 13.54 30 THR B C 1
ATOM 704 O O . THR B 1 30 ? -21.851 2.030 5.909 1.00 15.48 30 THR B O 1
ATOM 708 N N . LEU B 1 31 ? -20.311 1.924 7.540 1.00 13.89 31 LEU B N 1
ATOM 709 C CA . LEU B 1 31 ? -20.137 0.447 7.414 1.00 14.71 31 LEU B CA 1
ATOM 710 C C . LEU B 1 31 ? -20.809 -0.295 8.572 1.00 16.94 31 LEU B C 1
ATOM 711 O O . LEU B 1 31 ? -20.870 -1.519 8.544 1.00 18.14 31 LEU B O 1
ATOM 716 N N . GLY B 1 32 ? -21.176 0.366 9.663 1.00 16.08 32 GLY B N 1
ATOM 717 C CA . GLY B 1 32 ? -21.705 -0.387 10.841 1.00 18.56 32 GLY B CA 1
ATOM 718 C C . GLY B 1 32 ? -20.594 -1.012 11.668 1.00 18.81 32 GLY B C 1
ATOM 719 O O . GLY B 1 32 ? -20.874 -1.853 12.559 1.00 24.39 32 GLY B O 1
ATOM 720 N N . THR B 1 33 ? -19.350 -0.694 11.415 1.00 18.79 33 THR B N 1
ATOM 721 C CA . THR B 1 33 ? -18.174 -1.323 12.084 1.00 19.58 33 THR B CA 1
ATOM 722 C C . THR B 1 33 ? -18.192 -0.785 13.487 1.00 17.00 33 THR B C 1
ATOM 723 O O . THR B 1 33 ? -18.269 0.419 13.664 1.00 16.18 33 THR B O 1
ATOM 727 N N . PRO B 1 34 ? -18.032 -1.640 14.507 1.00 15.25 34 PRO B N 1
ATOM 728 C CA . PRO B 1 34 ? -17.789 -1.140 15.858 1.00 15.58 34 PRO B CA 1
ATOM 729 C C . PRO B 1 34 ? -16.567 -0.184 15.900 1.00 16.11 34 PRO B C 1
ATOM 730 O O . PRO B 1 34 ? -15.566 -0.401 15.111 1.00 14.73 34 PRO B O 1
ATOM 734 N N . VAL B 1 35 ? -16.579 0.904 16.685 1.00 17.01 35 VAL B N 1
ATOM 735 C CA . VAL B 1 35 ? -15.473 1.847 16.580 1.00 18.44 35 VAL B CA 1
ATOM 736 C C . VAL B 1 35 ? -14.143 1.144 16.937 1.00 17.48 35 VAL B C 1
ATOM 737 O O . VAL B 1 35 ? -13.117 1.489 16.406 1.00 17.04 35 VAL B O 1
ATOM 741 N N . GLU B 1 36 ? -14.174 0.186 17.877 1.00 16.85 36 GLU B N 1
ATOM 742 C CA . GLU B 1 36 ? -12.982 -0.486 18.253 1.00 16.81 36 GLU B CA 1
ATOM 743 C C . GLU B 1 36 ? -12.345 -1.313 17.128 1.00 16.43 36 GLU B C 1
ATOM 744 O O . GLU B 1 36 ? -11.113 -1.610 17.240 1.00 19.54 36 GLU B O 1
ATOM 750 N N . ALA B 1 37 ? -13.129 -1.620 16.113 1.00 14.88 37 ALA B N 1
ATOM 751 C CA . ALA B 1 37 ? -12.627 -2.403 14.994 1.00 15.49 37 ALA B CA 1
ATOM 752 C C . ALA B 1 37 ? -11.999 -1.469 13.937 1.00 15.22 37 ALA B C 1
ATOM 753 O O . ALA B 1 37 ? -11.453 -2.007 12.936 1.00 16.97 37 ALA B O 1
ATOM 755 N N . VAL B 1 38 ? -12.046 -0.132 14.091 1.00 12.97 38 VAL B N 1
ATOM 756 C CA . VAL B 1 38 ? -11.489 0.796 13.075 1.00 12.63 38 VAL B CA 1
ATOM 757 C C . VAL B 1 38 ? -10.108 1.177 13.567 1.00 11.61 38 VAL B C 1
ATOM 758 O O . VAL B 1 38 ? -9.921 1.661 14.684 1.00 11.88 38 VAL B O 1
ATOM 762 N N . ARG B 1 39 ? -9.092 0.989 12.697 1.00 10.58 39 ARG B N 1
ATOM 763 C CA . ARG B 1 39 ? -7.741 1.304 12.987 1.00 12.09 39 ARG B CA 1
ATOM 764 C C . ARG B 1 39 ? -7.185 2.319 12.024 1.00 11.59 39 ARG B C 1
ATOM 765 O O . ARG B 1 39 ? -7.378 2.088 10.805 1.00 13.77 39 ARG B O 1
ATOM 773 N N . VAL B 1 40 ? -6.575 3.393 12.457 1.00 10.25 40 VAL B N 1
ATOM 774 C CA . VAL B 1 40 ? -6.154 4.506 11.579 1.00 10.81 40 VAL B CA 1
ATOM 775 C C . VAL B 1 40 ? -4.716 4.808 11.859 1.00 12.57 40 VAL B C 1
ATOM 776 O O . VAL B 1 40 ? -4.276 4.946 13.025 1.00 12.73 40 VAL B O 1
ATOM 780 N N . ILE B 1 41 ? -3.920 4.960 10.796 1.00 11.78 41 ILE B N 1
ATOM 781 C CA . ILE B 1 41 ? -2.543 5.435 10.884 1.00 12.75 41 ILE B CA 1
ATOM 782 C C . ILE B 1 41 ? -2.443 6.762 10.157 1.00 12.59 41 ILE B C 1
ATOM 783 O O . ILE B 1 41 ? -2.940 6.873 9.011 1.00 13.05 41 ILE B O 1
ATOM 788 N N . VAL B 1 42 ? -1.861 7.773 10.764 1.00 12.93 42 VAL B N 1
ATOM 789 C CA . VAL B 1 42 ? -1.637 9.053 10.077 1.00 12.73 42 VAL B CA 1
ATOM 790 C C . VAL B 1 42 ? -0.160 9.164 9.814 1.00 14.01 42 VAL B C 1
ATOM 791 O O . VAL B 1 42 ? 0.670 9.158 10.749 1.00 14.93 42 VAL B O 1
ATOM 795 N N . GLU B 1 43 ? 0.199 9.290 8.551 1.00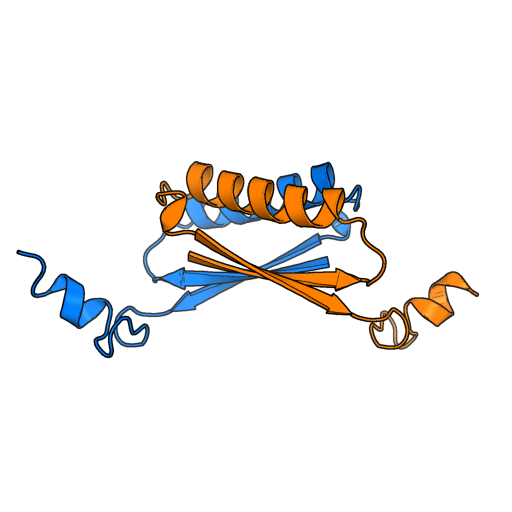 13.91 43 GLU B N 1
ATOM 796 C CA . GLU B 1 43 ? 1.585 9.471 8.097 1.00 14.52 43 GLU B CA 1
ATOM 797 C C . GLU B 1 43 ? 1.774 10.895 7.600 1.00 14.41 43 GLU B C 1
ATOM 798 O O . GLU B 1 43 ? 1.036 11.362 6.734 1.00 16.15 43 GLU B O 1
ATOM 804 N N . GLU B 1 44 ? 2.759 11.565 8.138 1.00 15.80 44 GLU B N 1
ATOM 805 C CA . GLU B 1 44 ? 3.014 12.946 7.727 1.00 17.27 44 GLU B CA 1
ATOM 806 C C . GLU B 1 44 ? 4.271 13.032 6.854 1.00 19.26 44 GLU B C 1
ATOM 807 O O . GLU B 1 44 ? 5.273 12.373 7.100 1.00 21.18 44 GLU B O 1
ATOM 813 N N . THR B 1 45 ? 4.156 13.775 5.763 1.00 16.11 45 THR B N 1
ATOM 814 C CA . THR B 1 45 ? 5.152 13.809 4.736 1.00 16.91 45 THR B CA 1
ATOM 815 C C . THR B 1 45 ? 5.699 15.230 4.672 1.00 14.10 45 THR B C 1
ATOM 816 O O . THR B 1 45 ? 4.925 16.158 4.549 1.00 16.43 45 THR B O 1
ATOM 820 N N . PRO B 1 46 ? 7.044 15.412 4.684 1.00 15.29 46 PRO B N 1
ATOM 821 C CA . PRO B 1 46 ? 7.574 16.779 4.542 1.00 15.33 46 PRO B CA 1
ATOM 822 C C . PRO B 1 46 ? 7.186 17.360 3.135 1.00 16.68 46 PRO B C 1
ATOM 823 O O . PRO B 1 46 ? 7.058 16.620 2.107 1.00 13.82 46 PRO B O 1
ATOM 827 N N . PRO B 1 47 ? 6.967 18.667 3.028 1.00 15.37 47 PRO B N 1
ATOM 828 C CA . PRO B 1 47 ? 6.525 19.273 1.775 1.00 17.20 47 PRO B CA 1
ATOM 829 C C . PRO B 1 47 ? 7.558 19.175 0.598 1.00 13.52 47 PRO B C 1
ATOM 830 O O . PRO B 1 47 ? 7.173 19.262 -0.572 1.00 15.49 47 PRO B O 1
ATOM 834 N N . GLU B 1 48 ? 8.816 18.994 0.949 1.00 14.95 48 GLU B N 1
ATOM 835 C CA . GLU B 1 48 ? 9.881 18.744 -0.066 1.00 13.69 48 GLU B CA 1
ATOM 836 C C . GLU B 1 48 ? 9.762 17.367 -0.683 1.00 14.61 48 GLU B C 1
ATOM 837 O O . GLU B 1 48 ? 10.362 17.085 -1.692 1.00 14.31 48 GLU B O 1
ATOM 843 N N . ARG B 1 49 ? 8.948 16.457 -0.106 1.00 12.47 49 ARG B N 1
ATOM 844 C CA . ARG B 1 49 ? 8.874 15.050 -0.560 1.00 12.49 49 ARG B CA 1
ATOM 845 C C . ARG B 1 49 ? 7.530 14.733 -1.110 1.00 12.74 49 ARG B C 1
ATOM 846 O O . ARG B 1 49 ? 7.244 13.526 -1.353 1.00 12.53 49 ARG B O 1
ATOM 854 N N . TRP B 1 50 ? 6.694 15.721 -1.389 1.00 11.20 50 TRP B N 1
ATOM 855 C CA . TRP B 1 50 ? 5.343 15.529 -2.034 1.00 11.39 50 TRP B CA 1
ATOM 856 C C . TRP B 1 50 ? 5.330 16.353 -3.308 1.00 12.01 50 TRP B C 1
ATOM 857 O O . TRP B 1 50 ? 5.578 17.580 -3.191 1.00 13.62 50 TRP B O 1
ATOM 868 N N . PHE B 1 51 ? 5.118 15.730 -4.448 1.00 10.60 51 PHE B N 1
ATOM 869 C CA . PHE B 1 51 ? 5.170 16.452 -5.728 1.00 11.04 51 PHE B CA 1
ATOM 870 C C . PHE B 1 51 ? 3.814 16.437 -6.365 1.00 11.35 51 PHE B C 1
ATOM 871 O O . PHE B 1 51 ? 3.132 15.414 -6.382 1.00 11.36 51 PHE B O 1
ATOM 879 N N . VAL B 1 52 ? 3.446 17.545 -7.005 1.00 12.61 52 VAL B N 1
ATOM 880 C CA . VAL B 1 52 ? 2.329 17.672 -7.926 1.00 14.70 52 VAL B CA 1
ATOM 881 C C . VAL B 1 52 ? 2.802 18.377 -9.162 1.00 13.23 52 VAL B C 1
ATOM 882 O O . VAL B 1 52 ? 3.549 19.372 -9.034 1.00 13.72 52 VAL B O 1
ATOM 886 N N . GLY B 1 53 ? 2.549 17.791 -10.331 1.00 13.60 53 GLY B N 1
ATOM 887 C CA . GLY B 1 53 ? 3.139 18.376 -11.553 1.00 13.74 53 GLY B CA 1
ATOM 888 C C . GLY B 1 53 ? 4.647 18.434 -11.625 1.00 14.77 53 GLY B C 1
ATOM 889 O O . GLY B 1 53 ? 5.247 19.278 -12.297 1.00 18.69 53 GLY B O 1
ATOM 890 N N . GLY B 1 54 ? 5.278 17.546 -10.901 1.00 14.67 54 GLY B N 1
ATOM 891 C CA . GLY B 1 54 ? 6.712 17.446 -10.898 1.00 14.64 54 GLY B CA 1
ATOM 892 C C . GLY B 1 54 ? 7.472 18.424 -10.027 1.00 15.41 54 GLY B C 1
ATOM 893 O O . GLY B 1 54 ? 8.688 18.415 -10.043 1.00 14.41 54 GLY B O 1
ATOM 894 N N . ARG B 1 55 ? 6.744 19.259 -9.293 1.00 14.76 55 ARG B N 1
ATOM 895 C CA . ARG B 1 55 ? 7.314 20.237 -8.361 1.00 14.46 55 ARG B CA 1
ATOM 896 C C . ARG B 1 55 ? 6.827 19.925 -6.965 1.00 13.57 55 ARG B C 1
ATOM 897 O O . ARG B 1 55 ? 5.651 19.553 -6.774 1.00 14.60 55 ARG B O 1
ATOM 905 N N . SER B 1 56 ? 7.731 20.076 -5.990 1.00 13.54 56 SER B N 1
ATOM 906 C CA . SER B 1 56 ? 7.352 19.789 -4.625 1.00 14.28 56 SER B CA 1
ATOM 907 C C . SER B 1 56 ? 6.377 20.768 -4.102 1.00 16.20 56 SER B C 1
ATOM 908 O O . SER B 1 56 ? 6.312 21.934 -4.587 1.00 16.00 56 SER B O 1
ATOM 911 N N . VAL B 1 57 ? 5.649 20.371 -3.068 1.00 16.10 57 VAL B N 1
ATOM 912 C CA . VAL B 1 57 ? 4.699 21.280 -2.441 1.00 17.21 57 VAL B CA 1
ATOM 913 C C . VAL B 1 57 ? 5.497 22.447 -1.875 1.00 17.98 57 VAL B C 1
ATOM 914 O O . VAL B 1 57 ? 4.984 23.584 -1.958 1.00 20.30 57 VAL B O 1
ATOM 918 N N . ALA B 1 58 ? 6.708 22.213 -1.395 1.00 17.50 58 ALA B N 1
ATOM 919 C CA . ALA B 1 58 ? 7.573 23.280 -0.872 1.00 21.13 58 ALA B CA 1
ATOM 920 C C . ALA B 1 58 ? 7.892 24.252 -1.986 1.00 21.57 58 ALA B C 1
ATOM 921 O O . ALA B 1 58 ? 7.889 25.499 -1.742 1.00 2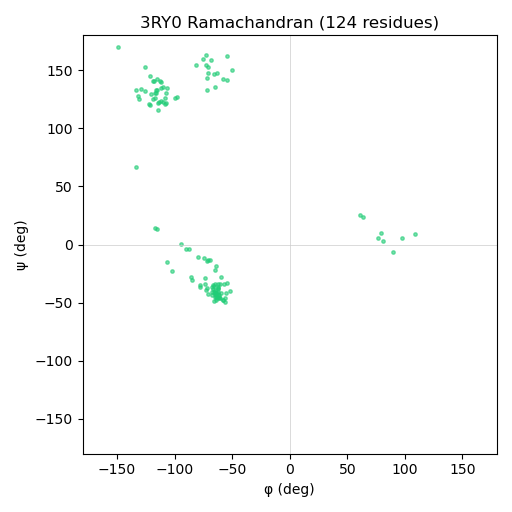4.76 58 ALA B O 1
ATOM 923 N N . GLU B 1 59 ? 8.185 23.781 -3.186 1.00 19.39 59 GLU B N 1
ATOM 924 C CA . GLU B 1 59 ? 8.471 24.715 -4.248 1.00 22.83 59 GLU B CA 1
ATOM 925 C C . GLU B 1 59 ? 7.229 25.448 -4.692 1.00 22.82 59 GLU B C 1
ATOM 926 O O . GLU B 1 59 ? 7.281 26.720 -4.986 1.00 24.96 59 GLU B O 1
ATOM 932 N N . ARG B 1 60 ? 6.119 24.756 -4.830 1.00 24.09 60 ARG B N 1
ATOM 933 C CA . ARG B 1 60 ? 4.861 25.332 -5.269 1.00 23.58 60 ARG B CA 1
ATOM 934 C C . ARG B 1 60 ? 4.376 26.436 -4.336 1.00 26.46 60 ARG B C 1
ATOM 935 O O . ARG B 1 60 ? 3.703 27.374 -4.826 1.00 29.39 60 ARG B O 1
ATOM 943 N N . ARG B 1 61 ? 4.738 26.385 -3.059 1.00 27.24 61 ARG B N 1
ATOM 944 C CA . ARG B 1 61 ? 4.343 27.362 -2.041 1.00 32.11 61 ARG B CA 1
ATOM 945 C C . ARG B 1 61 ? 5.171 28.628 -2.175 1.00 34.64 61 ARG B C 1
ATOM 946 O O . ARG B 1 61 ? 4.649 29.724 -1.866 1.00 37.49 61 ARG B O 1
ATOM 954 N N . ALA B 1 62 ? 6.447 28.453 -2.557 1.00 36.92 62 ALA B N 1
ATOM 955 C CA . ALA B 1 62 ? 7.448 29.524 -2.769 1.00 38.45 62 ALA B CA 1
ATOM 956 C C . ALA B 1 62 ? 7.234 30.352 -4.053 1.00 40.84 62 ALA B C 1
ATOM 957 O O . ALA B 1 62 ? 7.584 31.543 -4.104 1.00 40.47 62 ALA B O 1
ATOM 959 N N . SER B 1 63 ? 6.638 29.725 -5.068 1.00 42.70 63 SER B N 1
ATOM 960 C CA . SER B 1 63 ? 6.810 30.129 -6.472 1.00 43.44 63 SER B CA 1
ATOM 961 C C . SER B 1 63 ? 5.522 30.492 -7.229 1.00 44.57 63 SER B C 1
ATOM 962 O O . SER B 1 63 ? 4.472 29.860 -7.074 1.00 45.11 63 SER B O 1
#

Foldseek 3Di:
DEAEAEEAPDDDPVVVVVVQVVVLVVCCVPVVDPSVPYYYHYHHDYQCGPDDPRHGNVVCVVDVD/DEEEAEEAPDDDPVVVVVVLVVVLVVCCVPVVDDSVVYHYHYHHDYQCGPDDPRHGNVVVVVD

Secondary structure (DSSP, 8-state):
-EEEEEEES---HHHHHHHHHHHHHHHHHHH---GGG-EEEEEEE-GGG-EETTEEHHHHHHS--/-EEEEEEES---HHHHHHHHHHHHHHHHHHH---GGG-EEEEEEE-GGG-EETTEEHHHHHH-

Radius of gyration: 16.68 Å; Cα contacts (8 Å, |Δi|>4): 194; chains: 2; bounding box: 34×52×30 Å